Protein AF-A0A6C0CNP3-F1 (afdb_monomer_lite)

Sequence (136 aa):
MISENDLYKVIGLAVVVLFVVSIGVKMFRFQTKIVEGMTNGANSTDIDKRAAAIDSKTDANDTTLALHKNRSAYEDMIVALEKNCSEYILLSISDNAEAIANNPTSDENQKIITSLNNLVQFRSTLNTAMTILDKK

Structure (mmCIF, N/CA/C/O backbone):
data_AF-A0A6C0CNP3-F1
#
_entry.id   AF-A0A6C0CNP3-F1
#
loop_
_atom_site.group_PDB
_atom_site.id
_atom_site.type_symbol
_atom_site.label_atom_id
_atom_site.label_alt_id
_atom_site.label_comp_id
_atom_site.label_asym_id
_atom_site.label_entity_id
_atom_site.label_seq_id
_atom_site.pdbx_PDB_ins_code
_atom_site.Cartn_x
_atom_site.Cartn_y
_atom_site.Cartn_z
_atom_site.occupancy
_atom_site.B_iso_or_equiv
_atom_site.auth_seq_id
_atom_site.auth_comp_id
_atom_site.auth_asym_id
_atom_site.auth_atom_id
_atom_site.pdbx_PDB_model_num
ATOM 1 N N . MET A 1 1 ? 3.852 -0.791 -98.827 1.00 50.69 1 MET A N 1
ATOM 2 C CA . MET A 1 1 ? 4.792 0.187 -98.245 1.00 50.69 1 MET A CA 1
ATOM 3 C C . MET A 1 1 ? 4.027 0.927 -97.168 1.00 50.69 1 MET A C 1
ATOM 5 O O . MET A 1 1 ? 3.051 1.581 -97.500 1.00 50.69 1 MET A O 1
ATOM 9 N N . ILE A 1 2 ? 4.365 0.716 -95.896 1.00 62.62 2 ILE A N 1
ATOM 10 C CA . ILE A 1 2 ? 3.808 1.523 -94.804 1.00 62.62 2 ILE A CA 1
ATOM 11 C C . ILE A 1 2 ? 4.435 2.907 -94.945 1.00 62.62 2 ILE A C 1
ATOM 13 O O . ILE A 1 2 ? 5.658 3.012 -95.034 1.00 62.62 2 ILE A O 1
ATOM 17 N N . SER A 1 3 ? 3.605 3.941 -95.052 1.00 70.00 3 SER A N 1
ATOM 18 C CA . SER A 1 3 ? 4.067 5.326 -95.117 1.00 70.00 3 SER A CA 1
ATOM 19 C C . SER A 1 3 ? 4.898 5.620 -93.865 1.00 70.00 3 SER A C 1
ATOM 21 O O . SER A 1 3 ? 4.501 5.212 -92.775 1.00 70.00 3 SER A O 1
ATOM 23 N N . GLU A 1 4 ? 6.022 6.336 -93.977 1.00 69.75 4 GLU A N 1
ATOM 24 C CA . GLU A 1 4 ? 6.878 6.699 -92.824 1.00 69.75 4 GLU A CA 1
ATOM 25 C C . GLU A 1 4 ? 6.063 7.255 -91.646 1.00 69.75 4 GLU A C 1
ATOM 27 O O . GLU A 1 4 ? 6.303 6.931 -90.485 1.00 69.75 4 GLU A O 1
ATOM 32 N N . ASN A 1 5 ? 5.018 8.019 -91.958 1.00 74.06 5 ASN A N 1
ATOM 33 C CA . ASN A 1 5 ? 4.129 8.626 -90.977 1.00 74.06 5 ASN A CA 1
ATOM 34 C C . ASN A 1 5 ? 3.277 7.606 -90.188 1.00 74.06 5 ASN A C 1
ATOM 36 O O . ASN A 1 5 ? 2.964 7.825 -89.018 1.00 74.06 5 ASN A O 1
ATOM 40 N N . ASP A 1 6 ? 2.923 6.476 -90.801 1.00 78.94 6 ASP A N 1
ATOM 41 C CA . ASP A 1 6 ? 2.189 5.392 -90.140 1.00 78.94 6 ASP A CA 1
ATOM 42 C C . ASP A 1 6 ? 3.125 4.552 -89.261 1.00 78.94 6 ASP A C 1
ATOM 44 O O . ASP A 1 6 ? 2.730 4.109 -88.182 1.00 78.94 6 ASP A O 1
ATOM 48 N N . LEU A 1 7 ? 4.396 4.414 -89.657 1.00 78.38 7 LEU A N 1
ATOM 49 C CA . LEU A 1 7 ? 5.418 3.739 -88.857 1.00 78.38 7 LEU A CA 1
ATOM 50 C C . LEU A 1 7 ? 5.678 4.482 -87.535 1.00 78.38 7 LEU A C 1
ATOM 52 O O . LEU A 1 7 ? 5.674 3.861 -86.470 1.00 78.38 7 LEU A O 1
ATOM 56 N N . TYR A 1 8 ? 5.822 5.813 -87.575 1.00 82.38 8 TYR A N 1
ATOM 57 C CA . TYR A 1 8 ? 6.002 6.623 -86.363 1.00 82.38 8 TYR A CA 1
ATOM 58 C C . TYR A 1 8 ? 4.785 6.585 -85.433 1.00 82.38 8 TYR A C 1
ATOM 60 O O . TYR A 1 8 ? 4.953 6.537 -84.213 1.00 82.38 8 TYR A O 1
ATOM 68 N N . LYS A 1 9 ? 3.562 6.542 -85.976 1.00 80.44 9 LYS A N 1
ATOM 69 C CA . LYS A 1 9 ? 2.341 6.401 -85.165 1.00 80.44 9 LYS A CA 1
ATOM 70 C C . LYS A 1 9 ? 2.258 5.044 -84.471 1.00 80.44 9 LYS A C 1
ATOM 72 O O . LYS A 1 9 ? 1.905 4.995 -83.296 1.00 80.44 9 LYS A O 1
ATOM 77 N N . VAL A 1 10 ? 2.614 3.957 -85.158 1.00 84.06 10 VAL A N 1
ATOM 78 C CA . VAL A 1 10 ? 2.604 2.603 -84.577 1.00 84.06 10 VAL A CA 1
ATOM 79 C C . VAL A 1 10 ? 3.675 2.456 -83.493 1.00 84.06 10 VAL A C 1
ATOM 81 O O . VAL A 1 10 ? 3.388 1.931 -82.418 1.00 84.06 10 VAL A O 1
ATOM 84 N N . ILE A 1 11 ? 4.883 2.977 -83.728 1.00 84.00 11 ILE A N 1
ATOM 85 C CA . ILE A 1 11 ? 5.966 2.966 -82.732 1.00 84.00 11 ILE A CA 1
ATOM 86 C C . ILE A 1 11 ? 5.598 3.840 -81.526 1.00 84.00 11 ILE A C 1
ATOM 88 O O . ILE A 1 11 ? 5.758 3.411 -80.385 1.00 84.00 11 ILE A O 1
ATOM 92 N N . GLY A 1 12 ? 5.043 5.034 -81.758 1.00 81.62 12 GLY A N 1
ATOM 93 C CA . GLY A 1 12 ? 4.574 5.918 -80.690 1.00 81.62 12 GLY A CA 1
ATOM 94 C C . GLY A 1 12 ? 3.475 5.279 -79.837 1.00 81.62 12 GLY A C 1
ATOM 95 O O . GLY A 1 12 ? 3.550 5.317 -78.609 1.00 81.62 12 GLY A O 1
ATOM 96 N N . LEU A 1 13 ? 2.500 4.616 -80.468 1.00 80.69 13 LEU A N 1
ATOM 97 C CA . LEU A 1 13 ? 1.444 3.878 -79.770 1.00 80.69 13 LEU A CA 1
ATOM 98 C C . LEU A 1 13 ? 2.024 2.741 -78.914 1.00 80.69 13 LEU A C 1
ATOM 100 O O . LEU A 1 13 ? 1.631 2.584 -77.759 1.00 80.69 13 LEU A O 1
ATOM 104 N N . ALA A 1 14 ? 2.990 1.984 -79.443 1.00 81.69 14 ALA A N 1
ATOM 105 C CA . ALA A 1 14 ? 3.640 0.900 -78.708 1.00 81.69 14 ALA A CA 1
ATOM 106 C C . ALA A 1 14 ? 4.364 1.406 -77.446 1.00 81.69 14 ALA A C 1
ATOM 108 O O . ALA A 1 14 ? 4.253 0.793 -76.383 1.00 81.69 14 ALA A O 1
ATOM 109 N N . VAL A 1 15 ? 5.044 2.554 -77.529 1.00 83.44 15 VAL A N 1
ATOM 110 C CA . VAL A 1 15 ? 5.720 3.175 -76.377 1.00 83.44 15 VAL A CA 1
ATOM 111 C C . VAL A 1 15 ? 4.714 3.626 -75.315 1.00 83.44 15 VAL A C 1
ATOM 113 O O . VAL A 1 15 ? 4.928 3.377 -74.128 1.00 83.44 15 VAL A O 1
ATOM 116 N N . VAL A 1 16 ? 3.593 4.230 -75.719 1.00 84.56 16 VAL A N 1
ATOM 117 C CA . VAL A 1 16 ? 2.538 4.664 -74.786 1.00 84.56 16 VAL A CA 1
ATOM 118 C C . VAL A 1 16 ? 1.910 3.467 -74.066 1.00 84.56 16 VAL A C 1
ATOM 120 O O . VAL A 1 16 ? 1.740 3.502 -72.847 1.00 84.56 16 VAL A O 1
ATOM 123 N N . VAL A 1 17 ? 1.628 2.378 -74.784 1.00 85.12 17 VAL A N 1
ATOM 124 C CA . VAL A 1 17 ? 1.074 1.152 -74.188 1.00 85.12 17 VAL A CA 1
ATOM 125 C C . VAL A 1 17 ? 2.057 0.530 -73.189 1.00 85.12 17 VAL A C 1
ATOM 127 O O . VAL A 1 17 ? 1.661 0.193 -72.071 1.00 85.12 17 VAL A O 1
ATOM 130 N N . LEU A 1 18 ? 3.347 0.444 -73.531 1.00 81.19 18 LEU A N 1
ATOM 131 C CA . LEU A 1 18 ? 4.378 -0.061 -72.614 1.00 81.19 18 LEU A CA 1
ATOM 132 C C . LEU A 1 18 ? 4.521 0.809 -71.360 1.00 81.19 18 LEU A C 1
ATOM 134 O O . LEU A 1 18 ? 4.698 0.285 -70.256 1.00 81.19 18 LEU A O 1
ATOM 138 N N . PHE A 1 19 ? 4.400 2.129 -71.505 1.00 82.50 19 PHE A N 1
ATOM 139 C CA . PHE A 1 19 ? 4.465 3.058 -70.383 1.00 82.50 19 PHE A CA 1
ATOM 140 C C . PHE A 1 19 ? 3.322 2.826 -69.382 1.00 82.50 19 PHE A C 1
ATOM 142 O O . PHE A 1 19 ? 3.581 2.689 -68.183 1.00 82.50 19 PHE A O 1
ATOM 149 N N . VAL A 1 20 ? 2.082 2.681 -69.867 1.00 81.88 20 VAL A N 1
ATOM 150 C CA . VAL A 1 20 ? 0.895 2.419 -69.030 1.00 81.88 20 VAL A CA 1
ATOM 151 C C . VAL A 1 20 ? 1.000 1.070 -68.309 1.00 81.88 20 VAL A C 1
ATOM 153 O O . VAL A 1 20 ? 0.751 0.994 -67.103 1.00 81.88 20 VAL A O 1
ATOM 156 N N . VAL A 1 21 ? 1.448 0.017 -69.002 1.00 83.25 21 VAL A N 1
ATOM 157 C CA . VAL A 1 21 ? 1.669 -1.306 -68.387 1.00 83.25 21 VAL A CA 1
ATOM 158 C C . VAL A 1 21 ? 2.729 -1.232 -67.281 1.00 83.25 21 VAL A C 1
ATOM 160 O O . VAL A 1 21 ? 2.548 -1.822 -66.213 1.00 83.25 21 VAL A O 1
ATOM 163 N N . SER A 1 22 ? 3.806 -0.461 -67.478 1.00 74.94 22 SER A N 1
ATOM 164 C CA . SER A 1 22 ? 4.867 -0.311 -66.470 1.00 74.94 22 SER A CA 1
ATOM 165 C C . SER A 1 22 ? 4.366 0.318 -65.162 1.00 74.94 22 SER A C 1
ATOM 167 O O . SER A 1 22 ? 4.789 -0.090 -64.076 1.00 74.94 22 SER A O 1
ATOM 169 N N . ILE A 1 23 ? 3.439 1.278 -65.256 1.00 75.06 23 ILE A N 1
ATOM 170 C CA . ILE A 1 23 ? 2.834 1.942 -64.098 1.00 75.06 23 ILE A CA 1
ATOM 171 C C . ILE A 1 23 ? 1.927 0.960 -63.356 1.00 75.06 23 ILE A C 1
ATOM 173 O O . ILE A 1 23 ? 2.047 0.837 -62.137 1.00 75.06 23 ILE A O 1
ATOM 177 N N . GLY A 1 24 ? 1.099 0.199 -64.080 1.00 76.12 24 GLY A N 1
ATOM 178 C CA . GLY A 1 24 ? 0.238 -0.829 -63.492 1.00 76.12 24 GLY A CA 1
ATOM 179 C C . GLY A 1 24 ? 1.029 -1.871 -62.696 1.00 76.12 24 GLY A C 1
ATOM 180 O O . GLY A 1 24 ? 0.734 -2.112 -61.527 1.00 76.12 24 GLY A O 1
ATOM 181 N N . VAL A 1 25 ? 2.103 -2.425 -63.273 1.00 75.12 25 VAL A N 1
ATOM 182 C CA . VAL A 1 25 ? 2.953 -3.425 -62.593 1.00 75.12 25 VAL A CA 1
ATOM 183 C C . VAL A 1 25 ? 3.614 -2.854 -61.333 1.00 75.12 25 VAL A C 1
ATOM 185 O O . VAL A 1 25 ? 3.685 -3.539 -60.309 1.00 75.12 25 VAL A O 1
ATOM 188 N N . LYS A 1 26 ? 4.074 -1.595 -61.367 1.00 69.12 26 LYS A N 1
ATOM 189 C CA . LYS A 1 26 ? 4.626 -0.921 -60.178 1.00 69.12 26 LYS A CA 1
ATOM 190 C C . LYS A 1 26 ? 3.566 -0.727 -59.089 1.00 69.12 26 LYS A C 1
ATOM 192 O O . LYS A 1 26 ? 3.878 -0.916 -57.915 1.00 69.12 26 LYS A O 1
ATOM 197 N N . MET A 1 27 ? 2.327 -0.414 -59.468 1.00 64.62 27 MET A N 1
ATOM 198 C CA . MET A 1 27 ? 1.213 -0.220 -58.536 1.00 64.62 27 MET A CA 1
ATOM 199 C C . MET A 1 27 ? 0.797 -1.534 -57.853 1.00 64.62 27 MET A C 1
ATOM 201 O O . MET A 1 27 ? 0.623 -1.558 -56.636 1.00 64.62 27 MET A O 1
ATOM 205 N N . PHE A 1 28 ? 0.738 -2.644 -58.599 1.00 66.00 28 PHE A N 1
ATOM 206 C CA . PHE A 1 28 ? 0.451 -3.971 -58.037 1.00 66.00 28 PHE A CA 1
ATOM 207 C C . PHE A 1 28 ? 1.542 -4.451 -57.067 1.00 66.00 28 PHE A C 1
ATOM 209 O O . PHE A 1 28 ? 1.220 -4.940 -55.987 1.00 66.00 28 PHE A O 1
ATOM 216 N N . ARG A 1 29 ? 2.831 -4.241 -57.384 1.00 61.78 29 ARG A N 1
ATOM 217 C CA . ARG A 1 29 ? 3.945 -4.585 -56.473 1.00 61.78 29 ARG A CA 1
ATOM 218 C C . ARG A 1 29 ? 3.965 -3.749 -55.188 1.00 61.78 29 ARG A C 1
ATOM 220 O O . ARG A 1 29 ? 4.468 -4.205 -54.164 1.00 61.78 29 ARG A O 1
ATOM 227 N N . PHE A 1 30 ? 3.452 -2.521 -55.229 1.00 58.94 30 PHE A N 1
ATOM 228 C CA . PHE A 1 30 ? 3.356 -1.667 -54.045 1.00 58.94 30 PHE A CA 1
ATOM 229 C C . PHE A 1 30 ? 2.247 -2.143 -53.098 1.00 58.94 30 PHE A C 1
ATOM 231 O O . PHE A 1 30 ? 2.458 -2.197 -51.889 1.00 58.94 30 PHE A O 1
ATOM 238 N N . GLN A 1 31 ? 1.106 -2.576 -53.648 1.00 51.78 31 GLN A N 1
ATOM 239 C CA . GLN A 1 31 ? 0.017 -3.158 -52.860 1.00 51.78 31 GLN A CA 1
ATOM 240 C C . GLN A 1 31 ? 0.434 -4.472 -52.191 1.00 51.78 31 GLN A C 1
ATOM 242 O O . GLN A 1 31 ? 0.186 -4.633 -51.001 1.00 51.78 31 GLN A O 1
ATOM 247 N N . THR A 1 32 ? 1.142 -5.371 -52.887 1.00 59.12 32 THR A N 1
ATOM 248 C CA . THR A 1 32 ? 1.633 -6.617 -52.267 1.00 59.12 32 THR A CA 1
ATOM 249 C C . THR A 1 32 ? 2.624 -6.350 -51.136 1.00 59.12 32 THR A C 1
ATOM 251 O O . THR A 1 32 ? 2.529 -6.987 -50.097 1.00 59.12 32 THR A O 1
ATOM 254 N N . LYS A 1 33 ? 3.509 -5.351 -51.268 1.00 54.47 33 LYS A N 1
ATOM 255 C CA . LYS A 1 33 ? 4.473 -4.986 -50.213 1.00 54.47 33 LYS A CA 1
ATOM 256 C C . LYS A 1 33 ? 3.804 -4.384 -48.967 1.00 54.47 33 LYS A C 1
ATOM 258 O O . LYS A 1 33 ? 4.292 -4.568 -47.856 1.00 54.47 33 LYS A O 1
ATOM 263 N N . ILE A 1 34 ? 2.684 -3.678 -49.140 1.00 57.09 34 ILE A N 1
ATOM 264 C CA . ILE A 1 34 ? 1.872 -3.150 -48.030 1.00 57.09 34 ILE A CA 1
ATOM 265 C C . ILE A 1 34 ? 1.029 -4.261 -47.388 1.00 57.09 34 ILE A C 1
ATOM 267 O O . ILE A 1 34 ? 0.940 -4.323 -46.166 1.00 57.09 34 ILE A O 1
ATOM 271 N N . VAL A 1 35 ? 0.461 -5.169 -48.187 1.00 55.62 35 VAL A N 1
ATOM 272 C CA . VAL A 1 35 ? -0.305 -6.329 -47.699 1.00 55.62 35 VAL A CA 1
ATOM 273 C C . VAL A 1 35 ? 0.594 -7.311 -46.942 1.00 55.62 35 VAL A C 1
ATOM 275 O O . VAL A 1 35 ? 0.204 -7.779 -45.877 1.00 55.62 35 VAL A O 1
ATOM 278 N N . GLU A 1 36 ? 1.825 -7.546 -47.405 1.00 53.66 36 GLU A N 1
ATOM 279 C CA . GLU A 1 36 ? 2.850 -8.303 -46.669 1.00 53.66 36 GLU A CA 1
ATOM 280 C C . GLU A 1 36 ? 3.274 -7.593 -45.368 1.00 53.66 36 GLU A C 1
ATOM 282 O O . GLU A 1 36 ? 3.516 -8.237 -44.349 1.00 53.66 36 GLU A O 1
ATOM 287 N N . GLY A 1 37 ? 3.281 -6.255 -45.355 1.00 54.88 37 GLY A N 1
ATOM 288 C CA . GLY A 1 37 ? 3.487 -5.463 -44.139 1.00 54.88 37 GLY A CA 1
ATOM 289 C C . GLY A 1 37 ? 2.329 -5.545 -43.133 1.00 54.88 37 GLY A C 1
ATOM 290 O O . GLY A 1 37 ? 2.560 -5.455 -41.930 1.00 54.88 37 GLY A O 1
ATOM 291 N N . MET A 1 38 ? 1.094 -5.755 -43.603 1.00 51.91 38 MET A N 1
ATOM 292 C CA . MET A 1 38 ? -0.114 -5.880 -42.772 1.00 51.91 38 MET A CA 1
ATOM 293 C C . MET A 1 38 ? -0.390 -7.316 -42.302 1.00 51.91 38 MET A C 1
ATOM 295 O O . MET A 1 38 ? -0.912 -7.512 -41.206 1.00 51.91 38 MET A O 1
ATOM 299 N N . THR A 1 39 ? -0.023 -8.333 -43.085 1.00 51.84 39 THR A N 1
ATOM 300 C CA . THR A 1 39 ? -0.246 -9.750 -42.737 1.00 51.84 39 THR A CA 1
ATOM 301 C C . THR A 1 39 ? 0.717 -10.285 -41.669 1.00 51.84 39 THR A C 1
ATOM 303 O O . THR A 1 39 ? 0.453 -11.346 -41.113 1.00 51.84 39 THR A O 1
ATOM 306 N N . ASN A 1 40 ? 1.775 -9.546 -41.313 1.00 48.38 40 ASN A N 1
ATOM 307 C CA . ASN A 1 40 ? 2.597 -9.835 -40.127 1.00 48.38 40 ASN A CA 1
ATOM 308 C C . ASN A 1 40 ? 1.928 -9.411 -38.801 1.00 48.38 40 ASN A C 1
ATOM 310 O O . ASN A 1 40 ? 2.477 -9.662 -37.730 1.00 48.38 40 ASN A O 1
ATOM 314 N N . GLY A 1 41 ? 0.767 -8.748 -38.856 1.00 49.66 41 GLY A N 1
ATOM 315 C CA . GLY A 1 41 ? 0.063 -8.221 -37.683 1.00 49.66 41 GLY A CA 1
ATOM 316 C C . GLY A 1 41 ? -1.120 -9.057 -37.193 1.00 49.66 41 GLY A C 1
ATOM 317 O O . GLY A 1 41 ? -1.746 -8.679 -36.205 1.00 49.66 41 GLY A O 1
ATOM 318 N N . ALA A 1 42 ? -1.452 -10.167 -37.853 1.00 52.28 42 ALA A N 1
ATOM 319 C CA . ALA A 1 42 ? -2.611 -10.979 -37.500 1.00 52.28 42 ALA A CA 1
ATOM 320 C C . ALA A 1 42 ? -2.173 -12.390 -37.084 1.00 52.28 42 ALA A C 1
ATOM 322 O O . ALA A 1 42 ? -1.916 -13.238 -37.932 1.00 52.28 42 ALA A O 1
ATOM 323 N N . ASN A 1 43 ? -2.167 -12.622 -35.763 1.00 53.00 43 ASN A N 1
ATOM 324 C CA . ASN A 1 43 ? -2.243 -13.930 -35.085 1.00 53.00 43 ASN A CA 1
ATOM 325 C C . ASN A 1 43 ? -0.972 -14.521 -34.436 1.00 53.00 43 ASN A C 1
ATOM 327 O O . ASN A 1 43 ? -0.760 -15.728 -34.492 1.00 53.00 43 ASN A O 1
ATOM 331 N N . SER A 1 44 ? -0.228 -13.723 -33.663 1.00 48.94 44 SER A N 1
ATOM 332 C CA . SER A 1 44 ? 0.368 -14.232 -32.414 1.00 48.94 44 SER A CA 1
ATOM 333 C C . SER A 1 44 ? 0.441 -13.135 -31.345 1.00 48.94 44 SER A C 1
ATOM 335 O O . SER A 1 44 ? 1.307 -12.262 -31.332 1.00 4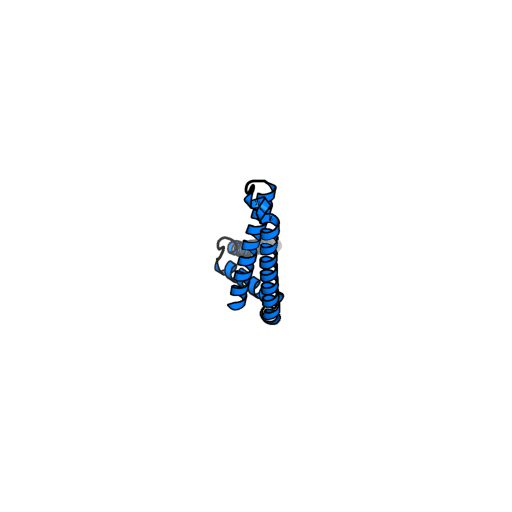8.94 44 SER A O 1
ATOM 337 N N . THR A 1 45 ? -0.470 -13.184 -30.378 1.00 57.94 45 THR A N 1
ATOM 338 C CA . THR A 1 45 ? -0.229 -12.648 -29.033 1.00 57.94 45 THR A CA 1
ATOM 339 C C . THR A 1 45 ? 0.801 -13.555 -28.348 1.00 57.94 45 THR A C 1
ATOM 341 O O . THR A 1 45 ? 0.483 -14.282 -27.413 1.00 57.94 45 THR A O 1
ATOM 344 N N . ASP A 1 46 ? 2.036 -13.542 -28.868 1.00 61.97 46 ASP A N 1
ATOM 345 C CA . ASP A 1 46 ? 3.189 -14.283 -28.352 1.00 61.97 46 ASP A CA 1
ATOM 346 C C . ASP A 1 46 ? 3.367 -13.954 -26.874 1.00 61.97 46 ASP A C 1
ATOM 348 O O . ASP A 1 46 ? 3.695 -12.819 -26.507 1.00 61.97 46 ASP A O 1
ATOM 352 N N . ILE A 1 47 ? 3.150 -14.953 -26.023 1.00 68.56 47 ILE A N 1
ATOM 353 C CA . ILE A 1 47 ? 3.426 -14.879 -24.587 1.00 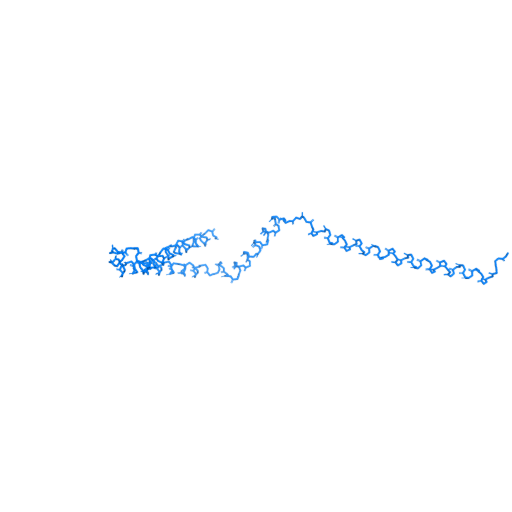68.56 47 ILE A CA 1
ATOM 354 C C . ILE A 1 47 ? 4.853 -14.359 -24.359 1.00 68.56 47 ILE A C 1
ATOM 356 O O . ILE A 1 47 ? 5.052 -13.524 -23.482 1.00 68.56 47 ILE A O 1
ATOM 360 N N . ASP A 1 48 ? 5.793 -14.720 -25.233 1.00 71.88 48 ASP A N 1
ATOM 361 C CA . ASP A 1 48 ? 7.194 -14.297 -25.184 1.00 71.88 48 ASP A CA 1
ATOM 362 C C . ASP A 1 48 ? 7.384 -12.786 -25.385 1.00 71.88 48 ASP A C 1
ATOM 364 O O . ASP A 1 48 ? 8.168 -12.154 -24.679 1.00 71.88 48 ASP A O 1
ATOM 368 N N . LYS A 1 49 ? 6.619 -12.154 -26.286 1.00 72.75 49 LYS A N 1
ATOM 369 C CA . LYS A 1 49 ? 6.675 -10.690 -26.479 1.00 72.75 49 LYS A CA 1
ATOM 370 C C . LYS A 1 49 ? 6.064 -9.947 -25.294 1.00 72.75 49 LYS A C 1
ATOM 372 O O . LYS A 1 49 ? 6.510 -8.854 -24.952 1.00 72.75 49 LYS A O 1
ATOM 377 N N . ARG A 1 50 ? 5.043 -10.534 -24.660 1.00 65.81 50 ARG A N 1
ATOM 378 C CA . ARG A 1 50 ? 4.429 -9.983 -23.444 1.00 65.81 50 ARG A CA 1
ATOM 379 C C . ARG A 1 50 ? 5.360 -10.135 -22.242 1.00 65.81 50 ARG A C 1
ATOM 381 O O . ARG A 1 50 ? 5.487 -9.175 -21.494 1.00 65.81 50 ARG A O 1
ATOM 388 N N . ALA A 1 51 ? 6.025 -11.280 -22.096 1.00 73.00 51 ALA A N 1
ATOM 389 C CA . ALA A 1 51 ? 7.027 -11.526 -21.062 1.00 73.00 51 ALA A CA 1
ATOM 390 C C . ALA A 1 51 ? 8.209 -10.555 -21.200 1.00 73.00 51 ALA A C 1
ATOM 392 O O . ALA A 1 51 ? 8.478 -9.803 -20.272 1.00 73.00 51 ALA A O 1
ATOM 393 N N . ALA A 1 52 ? 8.792 -10.430 -22.396 1.00 77.44 52 ALA A N 1
ATOM 394 C CA . ALA A 1 52 ? 9.875 -9.478 -22.648 1.00 77.44 52 ALA A CA 1
ATOM 395 C C . ALA A 1 52 ? 9.471 -8.015 -22.371 1.00 77.44 52 ALA A C 1
ATOM 397 O O . ALA A 1 52 ? 10.263 -7.227 -21.855 1.00 77.44 52 ALA A O 1
ATOM 398 N N . ALA A 1 53 ? 8.225 -7.633 -22.681 1.00 72.19 53 ALA A N 1
ATOM 399 C CA . ALA A 1 53 ? 7.704 -6.304 -22.360 1.00 72.19 53 ALA A CA 1
ATOM 400 C C . ALA A 1 53 ? 7.475 -6.089 -20.851 1.00 72.19 53 ALA A C 1
ATOM 402 O O . ALA A 1 53 ? 7.561 -4.954 -20.380 1.00 72.19 53 ALA A O 1
ATOM 403 N N . ILE A 1 54 ? 7.161 -7.148 -20.098 1.00 71.62 54 ILE A N 1
ATOM 404 C CA . ILE A 1 54 ? 7.040 -7.117 -18.634 1.00 71.62 54 ILE A CA 1
ATOM 405 C C . ILE A 1 54 ? 8.429 -6.995 -17.999 1.00 71.62 54 ILE A C 1
ATOM 407 O O . ILE A 1 54 ? 8.620 -6.130 -17.144 1.00 71.62 54 ILE A O 1
ATOM 411 N N . ASP A 1 55 ? 9.400 -7.780 -18.459 1.00 80.00 55 ASP A N 1
ATOM 412 C CA . ASP A 1 55 ? 10.777 -7.754 -17.957 1.00 80.00 55 ASP A CA 1
ATOM 413 C C . ASP A 1 55 ? 11.425 -6.388 -18.205 1.00 80.00 55 ASP A C 1
ATOM 415 O O . ASP A 1 55 ? 11.884 -5.737 -17.272 1.00 80.00 55 ASP A O 1
ATOM 419 N N . SER A 1 56 ? 11.319 -5.858 -19.428 1.00 75.31 56 SER A N 1
ATOM 420 C CA . SER A 1 56 ? 11.862 -4.535 -19.766 1.00 75.31 56 SER A CA 1
ATOM 421 C C . SER A 1 56 ? 11.269 -3.401 -18.916 1.00 75.31 56 SER A C 1
ATOM 423 O O . SER A 1 56 ? 11.980 -2.468 -18.539 1.00 75.31 56 SER A O 1
ATOM 425 N N . LYS A 1 57 ? 9.972 -3.465 -18.585 1.00 72.69 57 LYS A N 1
ATOM 426 C CA . LYS A 1 57 ? 9.341 -2.490 -17.678 1.00 72.69 57 LYS A CA 1
ATOM 427 C C . LYS A 1 57 ? 9.783 -2.676 -16.230 1.00 72.69 57 LYS A C 1
ATOM 429 O O . LYS A 1 57 ? 9.874 -1.691 -15.502 1.00 72.69 57 LYS A O 1
ATOM 434 N N . THR A 1 58 ? 10.045 -3.912 -15.820 1.00 75.50 58 THR A N 1
ATOM 435 C CA . THR A 1 58 ? 10.555 -4.233 -14.485 1.00 75.50 58 THR A CA 1
ATOM 436 C C . THR A 1 58 ? 11.964 -3.668 -14.313 1.00 75.50 58 THR A C 1
ATOM 438 O O . THR A 1 58 ? 12.198 -2.941 -13.353 1.00 75.50 58 THR A O 1
ATOM 441 N N . ASP A 1 59 ? 12.845 -3.858 -15.296 1.00 76.56 59 ASP A N 1
ATOM 442 C CA . ASP A 1 59 ? 14.204 -3.295 -15.305 1.00 76.56 59 ASP A CA 1
ATOM 443 C C . ASP A 1 59 ? 14.202 -1.757 -15.322 1.00 76.56 59 ASP A C 1
ATOM 445 O O . ASP A 1 59 ? 14.997 -1.099 -14.640 1.00 76.56 59 ASP A O 1
ATOM 449 N N . ALA A 1 60 ? 13.281 -1.153 -16.082 1.00 74.69 60 ALA A N 1
ATOM 450 C CA . ALA A 1 60 ? 13.102 0.297 -16.098 1.00 74.69 60 ALA A CA 1
ATOM 451 C C . ALA A 1 60 ? 12.639 0.829 -14.730 1.00 74.69 60 ALA A C 1
ATOM 453 O O . ALA A 1 60 ? 13.135 1.861 -14.266 1.00 74.69 60 ALA A O 1
ATOM 454 N N . ASN A 1 61 ? 11.728 0.120 -14.060 1.00 72.81 61 ASN A N 1
ATOM 455 C CA . ASN A 1 61 ? 11.277 0.464 -12.713 1.00 72.81 61 ASN A CA 1
ATOM 456 C C . ASN A 1 61 ? 12.390 0.282 -11.677 1.00 72.81 61 ASN A C 1
ATOM 458 O O . ASN A 1 61 ? 12.580 1.174 -10.856 1.00 72.81 61 ASN A O 1
ATOM 462 N N . ASP A 1 62 ? 13.162 -0.803 -11.744 1.00 69.12 62 ASP A N 1
ATOM 463 C CA . ASP A 1 62 ? 14.321 -1.035 -10.875 1.00 69.12 62 ASP A CA 1
ATOM 464 C C . ASP A 1 62 ? 15.371 0.077 -11.027 1.00 69.12 62 ASP A C 1
ATOM 466 O O . ASP A 1 62 ? 15.929 0.554 -10.036 1.00 69.12 62 ASP A O 1
ATOM 470 N N . THR A 1 63 ? 15.596 0.541 -12.261 1.00 71.44 63 THR A N 1
ATOM 471 C CA . THR A 1 63 ? 16.488 1.669 -12.568 1.00 71.44 63 THR A CA 1
ATOM 472 C C . THR A 1 63 ? 15.932 2.993 -12.039 1.00 71.44 63 THR A C 1
ATOM 474 O O . THR A 1 63 ? 16.673 3.773 -11.443 1.00 71.44 63 THR A O 1
ATOM 477 N N . THR A 1 64 ? 14.630 3.241 -12.217 1.00 68.44 64 THR A N 1
ATOM 478 C CA . THR A 1 64 ? 13.945 4.472 -11.776 1.00 68.44 64 THR A CA 1
ATOM 479 C C . THR A 1 64 ? 13.888 4.580 -10.255 1.00 68.44 64 THR A C 1
ATOM 481 O O . THR A 1 64 ? 14.180 5.633 -9.696 1.00 68.44 64 THR A O 1
ATOM 484 N N . LEU A 1 65 ? 13.549 3.482 -9.578 1.00 67.31 65 LEU A N 1
ATOM 485 C CA . LEU A 1 65 ? 13.590 3.372 -8.120 1.00 67.31 65 LEU A CA 1
ATOM 486 C C . LEU A 1 65 ? 15.036 3.309 -7.604 1.00 67.31 65 LEU A C 1
ATOM 488 O O . LEU A 1 65 ? 15.283 3.509 -6.418 1.00 67.31 65 LEU A O 1
ATOM 492 N N . ALA A 1 66 ? 16.001 3.039 -8.488 1.00 74.69 66 ALA A N 1
ATOM 493 C CA . ALA A 1 66 ? 17.393 2.784 -8.149 1.00 74.69 66 ALA A CA 1
ATOM 494 C C . ALA A 1 66 ? 17.500 1.785 -6.985 1.00 74.69 66 ALA A C 1
ATOM 496 O O . ALA A 1 66 ? 18.231 2.018 -6.018 1.00 74.69 66 ALA A O 1
ATOM 497 N N . LEU A 1 67 ? 16.742 0.684 -7.081 1.00 68.38 67 LEU A N 1
ATOM 498 C CA . LEU A 1 67 ? 16.491 -0.253 -5.982 1.00 68.38 67 LEU A CA 1
ATOM 499 C C . LEU A 1 67 ? 17.803 -0.722 -5.338 1.00 68.38 67 LEU A C 1
ATOM 501 O O . LEU A 1 67 ? 17.927 -0.725 -4.124 1.00 68.38 67 LEU A O 1
ATOM 505 N N . HIS A 1 68 ? 18.825 -1.006 -6.149 1.00 70.38 68 HIS A N 1
ATOM 506 C CA . HIS A 1 68 ? 20.147 -1.435 -5.681 1.00 70.38 68 HIS A CA 1
ATOM 507 C C . HIS A 1 68 ? 20.935 -0.361 -4.913 1.00 70.38 68 HIS A C 1
ATOM 509 O O . HIS A 1 68 ? 21.750 -0.700 -4.062 1.00 70.38 68 HIS A O 1
ATOM 515 N N . LYS A 1 69 ? 20.725 0.929 -5.205 1.00 70.56 69 LYS A N 1
ATOM 516 C CA . LYS A 1 69 ? 21.425 2.042 -4.535 1.00 70.56 69 LYS A CA 1
ATOM 517 C C . LYS A 1 69 ? 20.709 2.489 -3.265 1.00 70.56 69 LYS A C 1
ATOM 519 O O . LYS A 1 69 ? 21.363 2.864 -2.300 1.00 70.56 69 LYS A O 1
ATOM 524 N N . ASN A 1 70 ? 19.379 2.435 -3.278 1.00 73.56 70 ASN A N 1
ATOM 525 C CA . ASN A 1 70 ? 18.523 2.931 -2.202 1.00 73.56 70 ASN A CA 1
ATOM 526 C C . ASN A 1 70 ? 17.863 1.804 -1.396 1.00 73.56 70 ASN A C 1
ATOM 528 O O . ASN A 1 70 ? 16.943 2.069 -0.629 1.00 73.56 70 ASN A O 1
ATOM 532 N N . ARG A 1 71 ? 18.316 0.554 -1.556 1.00 78.06 71 ARG A N 1
ATOM 533 C CA . ARG A 1 71 ? 17.727 -0.629 -0.912 1.00 78.06 71 ARG A CA 1
ATOM 534 C C . ARG A 1 71 ? 17.537 -0.441 0.588 1.00 78.06 71 ARG A C 1
ATOM 536 O O . ARG A 1 71 ? 16.416 -0.558 1.059 1.00 78.06 71 ARG A O 1
ATOM 543 N N . SER A 1 72 ? 18.605 -0.064 1.292 1.00 79.88 72 SER A N 1
ATOM 544 C CA . SER A 1 72 ? 18.566 0.183 2.739 1.00 79.88 72 SER A CA 1
ATOM 545 C C . SER A 1 72 ? 17.523 1.241 3.107 1.00 79.88 72 SER A C 1
ATOM 547 O O . SER A 1 72 ? 16.786 1.057 4.062 1.00 79.88 72 SER A O 1
ATOM 549 N N . ALA A 1 73 ? 17.389 2.313 2.318 1.00 76.00 73 ALA A N 1
ATOM 550 C CA . ALA A 1 73 ? 16.387 3.347 2.577 1.00 76.00 73 ALA A CA 1
ATOM 551 C C . ALA A 1 73 ? 14.950 2.839 2.356 1.00 76.00 73 ALA A C 1
ATOM 553 O O . ALA A 1 73 ? 14.037 3.237 3.078 1.00 76.00 73 ALA A O 1
ATOM 554 N N . TYR A 1 74 ? 14.735 1.951 1.379 1.00 81.62 74 TYR A N 1
ATOM 555 C CA . TYR A 1 74 ? 13.442 1.293 1.185 1.00 81.62 74 TYR A CA 1
ATOM 556 C C . TYR A 1 74 ? 13.132 0.286 2.295 1.00 81.62 74 TYR A C 1
ATOM 558 O O . TYR A 1 74 ? 11.997 0.260 2.764 1.00 81.62 74 TYR A O 1
ATOM 566 N N . GLU A 1 75 ? 14.113 -0.502 2.738 1.00 83.19 75 GLU A N 1
ATOM 567 C CA . GLU A 1 75 ? 13.980 -1.411 3.885 1.00 83.19 75 GLU A CA 1
ATOM 568 C C . GLU A 1 75 ? 13.596 -0.628 5.142 1.00 83.19 75 GLU A C 1
ATOM 570 O O . GLU A 1 75 ? 12.556 -0.911 5.735 1.00 83.19 75 GLU A O 1
ATOM 575 N N . ASP A 1 76 ? 14.352 0.420 5.479 1.00 82.25 76 ASP A N 1
ATOM 576 C CA . ASP A 1 76 ? 14.087 1.283 6.634 1.00 82.25 76 ASP A CA 1
ATOM 577 C C . ASP A 1 76 ? 12.686 1.906 6.570 1.00 82.25 76 ASP A C 1
ATOM 579 O O . ASP A 1 76 ? 11.957 1.932 7.565 1.00 82.25 76 ASP A O 1
ATOM 583 N N . MET A 1 77 ? 12.269 2.373 5.388 1.00 83.38 77 MET A N 1
ATOM 584 C CA . MET A 1 77 ? 10.929 2.921 5.178 1.00 83.38 77 MET A CA 1
ATOM 585 C C . MET A 1 77 ? 9.842 1.860 5.387 1.00 83.38 77 MET A C 1
ATOM 587 O O . MET A 1 77 ? 8.835 2.140 6.040 1.00 83.38 77 MET A O 1
ATOM 591 N N . ILE A 1 78 ? 10.023 0.650 4.851 1.00 86.44 78 ILE A N 1
ATOM 592 C CA . ILE A 1 78 ? 9.063 -0.448 5.013 1.00 86.44 78 ILE A CA 1
ATOM 593 C C . ILE A 1 78 ? 8.976 -0.863 6.488 1.00 86.44 78 ILE A C 1
ATOM 595 O O . ILE A 1 78 ? 7.861 -1.000 6.992 1.00 86.44 78 ILE A O 1
ATOM 599 N N . VAL A 1 79 ? 10.106 -0.987 7.200 1.00 87.38 79 VAL A N 1
ATOM 600 C CA . VAL A 1 79 ? 10.134 -1.261 8.651 1.00 87.38 79 VAL A CA 1
ATOM 601 C C . VAL A 1 79 ? 9.394 -0.170 9.423 1.00 87.38 79 VAL A C 1
ATOM 603 O O . VAL A 1 79 ? 8.561 -0.471 10.277 1.00 87.38 79 VAL A O 1
ATOM 606 N N . ALA A 1 80 ? 9.659 1.104 9.125 1.00 81.88 80 ALA A N 1
ATOM 607 C CA . ALA A 1 80 ? 9.008 2.220 9.805 1.00 81.88 80 ALA A CA 1
ATOM 608 C C . ALA A 1 80 ? 7.487 2.225 9.576 1.00 81.88 80 ALA A C 1
ATOM 610 O O . ALA A 1 80 ? 6.718 2.451 10.511 1.00 81.88 80 ALA A O 1
ATOM 611 N N . LEU A 1 81 ? 7.039 1.939 8.350 1.00 85.94 81 LEU A N 1
ATOM 612 C CA . LEU A 1 81 ? 5.616 1.831 8.026 1.00 85.94 81 LEU A CA 1
ATOM 613 C C . LEU A 1 81 ? 4.956 0.625 8.706 1.00 85.94 81 LEU A C 1
ATOM 615 O O . LEU A 1 81 ? 3.847 0.763 9.219 1.00 85.94 81 LEU A O 1
ATOM 619 N N . GLU A 1 82 ? 5.624 -0.531 8.742 1.00 90.25 82 GLU A N 1
ATOM 620 C CA . GLU A 1 82 ? 5.147 -1.736 9.435 1.00 90.25 82 GLU A CA 1
ATOM 621 C C . GLU A 1 82 ? 4.955 -1.462 10.927 1.00 90.25 82 GLU A C 1
ATOM 623 O O . GLU A 1 82 ? 3.878 -1.734 11.471 1.00 90.25 82 GLU A O 1
ATOM 628 N N . LYS A 1 83 ? 5.952 -0.828 11.553 1.00 92.44 83 LYS A N 1
ATOM 629 C CA . LYS A 1 83 ? 5.914 -0.434 12.959 1.00 92.44 83 LYS A CA 1
ATOM 630 C C . LYS A 1 83 ? 4.762 0.528 13.237 1.00 92.44 83 LYS A C 1
ATOM 632 O O . LYS A 1 83 ? 3.964 0.267 14.133 1.00 92.44 83 LYS A O 1
ATOM 637 N N . ASN A 1 84 ? 4.624 1.587 12.440 1.00 87.44 84 ASN A N 1
ATOM 638 C CA . ASN A 1 84 ? 3.541 2.559 12.600 1.00 87.44 84 ASN A CA 1
ATOM 639 C C . ASN A 1 84 ? 2.157 1.913 12.437 1.00 87.44 84 ASN A C 1
ATOM 641 O O . ASN A 1 84 ? 1.240 2.223 13.195 1.00 87.44 84 ASN A O 1
ATOM 645 N N . CYS A 1 85 ? 1.993 0.993 11.478 1.00 91.25 85 CYS A N 1
ATOM 646 C CA . CYS A 1 85 ? 0.742 0.249 11.320 1.00 91.25 85 CYS A CA 1
ATOM 647 C C . CYS A 1 85 ? 0.449 -0.604 12.556 1.00 91.25 85 CYS A C 1
ATOM 649 O O . CYS A 1 85 ? -0.676 -0.597 13.049 1.00 91.25 85 CYS A O 1
ATOM 651 N N . SER A 1 86 ? 1.452 -1.318 13.071 1.00 93.31 86 SER A N 1
ATOM 652 C CA . SER A 1 86 ? 1.320 -2.143 14.274 1.00 93.31 86 SER A CA 1
ATOM 653 C C . SER A 1 86 ? 0.946 -1.312 15.504 1.00 93.31 86 SER A C 1
ATOM 655 O O . SER A 1 86 ? 0.022 -1.679 16.228 1.00 93.31 86 SER A O 1
ATOM 657 N N . GLU A 1 87 ? 1.606 -0.173 15.714 1.00 95.06 87 GLU A N 1
ATOM 658 C CA . GLU A 1 87 ? 1.299 0.753 16.810 1.00 95.06 87 GLU A CA 1
ATOM 659 C C . GLU A 1 87 ? -0.118 1.324 16.690 1.00 95.06 87 GLU A C 1
ATOM 661 O O . GLU A 1 87 ? -0.871 1.318 17.662 1.00 95.06 87 GLU A O 1
ATOM 666 N N . TYR A 1 88 ? -0.522 1.747 15.491 1.00 93.50 88 TYR A N 1
ATOM 667 C CA . TYR A 1 88 ? -1.858 2.296 15.269 1.00 93.50 88 TYR A CA 1
ATOM 668 C C . TYR A 1 88 ? -2.967 1.246 15.425 1.00 93.50 88 TYR A C 1
ATOM 670 O O . TYR A 1 88 ? -4.026 1.555 15.973 1.00 93.50 88 TYR A O 1
ATOM 678 N N . ILE A 1 89 ? -2.733 0.001 14.987 1.00 94.44 89 ILE A N 1
ATOM 679 C CA . ILE A 1 89 ? -3.649 -1.125 15.227 1.00 94.44 89 ILE A CA 1
ATOM 680 C C . ILE A 1 89 ? -3.829 -1.334 16.732 1.00 94.44 89 ILE A C 1
ATOM 682 O O . ILE A 1 89 ? -4.963 -1.428 17.197 1.00 94.44 89 ILE A O 1
ATOM 686 N N . LEU A 1 90 ? -2.732 -1.379 17.496 1.00 94.50 90 LEU A N 1
ATOM 687 C CA . LEU A 1 90 ? -2.784 -1.572 18.947 1.00 94.50 90 LEU A CA 1
ATOM 688 C C . LEU A 1 90 ? -3.536 -0.438 19.648 1.00 94.50 90 LEU A C 1
ATOM 690 O O . LEU A 1 90 ? -4.413 -0.713 20.466 1.00 94.50 90 LEU A O 1
ATOM 694 N N . LEU A 1 91 ? -3.237 0.814 19.292 1.00 95.00 91 LEU A N 1
ATOM 695 C CA . LEU A 1 91 ? -3.925 1.987 19.828 1.00 95.00 91 LEU A CA 1
ATOM 696 C C . LEU A 1 91 ? -5.425 1.938 19.515 1.00 95.00 91 LEU A C 1
ATOM 698 O O . LEU A 1 91 ? -6.251 2.027 20.414 1.00 95.00 91 LEU A O 1
ATOM 702 N N . SER A 1 92 ? -5.782 1.698 18.253 1.00 93.12 92 SER A N 1
ATOM 703 C CA . SER A 1 92 ? -7.179 1.650 17.813 1.00 93.12 92 SER A CA 1
ATOM 704 C C . SER A 1 92 ? -7.959 0.505 18.462 1.00 93.12 92 SER A C 1
ATOM 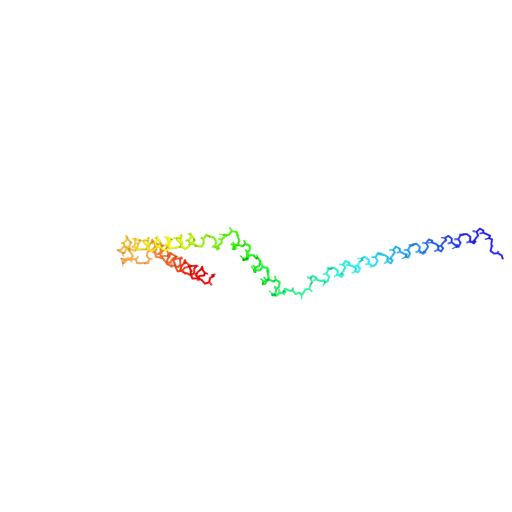706 O O . SER A 1 92 ? -9.132 0.676 18.785 1.00 93.12 92 SER A O 1
ATOM 708 N N . ILE A 1 93 ? -7.334 -0.657 18.678 1.00 94.56 93 ILE A N 1
ATOM 709 C CA . ILE A 1 93 ? -7.956 -1.752 19.433 1.00 94.56 93 ILE A CA 1
ATOM 710 C C . ILE A 1 93 ? -8.179 -1.322 20.881 1.00 94.56 93 ILE A C 1
ATOM 712 O O . ILE A 1 93 ? -9.278 -1.508 21.388 1.00 94.56 93 ILE A O 1
ATOM 716 N N . SER A 1 94 ? -7.170 -0.736 21.529 1.00 95.69 94 SER A N 1
ATOM 717 C CA . SER A 1 94 ? -7.265 -0.276 22.918 1.00 95.69 94 SER A CA 1
ATOM 718 C C . SER A 1 94 ? -8.385 0.751 23.103 1.00 95.69 94 SER A C 1
ATOM 720 O O . SER A 1 94 ? -9.211 0.598 23.999 1.00 95.69 94 SER A O 1
ATOM 722 N N . ASP A 1 95 ? -8.452 1.754 22.228 1.00 96.56 95 ASP A N 1
ATOM 723 C CA . ASP A 1 95 ? -9.403 2.865 22.336 1.00 96.56 95 ASP A CA 1
ATOM 724 C C . ASP A 1 95 ? -10.853 2.440 22.069 1.00 96.56 95 ASP A C 1
ATOM 726 O O . ASP A 1 95 ? -11.787 3.048 22.586 1.00 96.56 95 ASP A O 1
ATOM 730 N N . ASN A 1 96 ? -11.058 1.384 21.275 1.00 95.69 96 ASN A N 1
ATOM 731 C CA . ASN A 1 96 ? -12.390 0.957 20.837 1.00 95.69 96 ASN A CA 1
ATOM 732 C C . ASN A 1 96 ? -12.822 -0.401 21.414 1.00 95.69 96 ASN A C 1
ATOM 734 O O . ASN A 1 96 ? -13.921 -0.868 21.110 1.00 95.69 96 ASN A O 1
ATOM 738 N N . ALA A 1 97 ? -11.996 -1.042 22.249 1.00 94.62 97 ALA A N 1
ATOM 739 C CA . ALA A 1 97 ? -12.239 -2.391 22.763 1.00 94.62 97 AL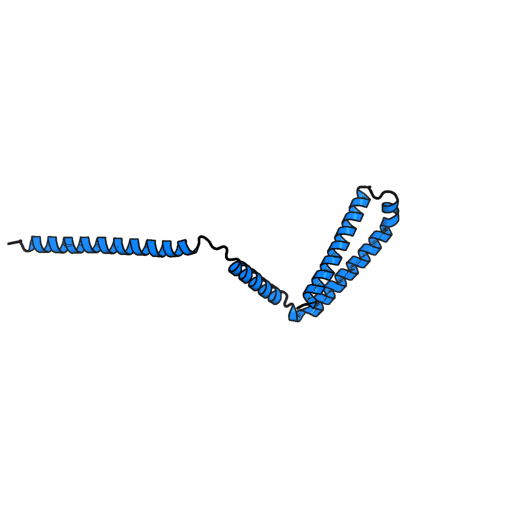A A CA 1
ATOM 740 C C . ALA A 1 97 ? -13.591 -2.516 23.473 1.00 94.62 97 ALA A C 1
ATOM 742 O O . ALA A 1 97 ? -14.341 -3.453 23.208 1.00 94.62 97 ALA A O 1
ATOM 743 N N . GLU A 1 98 ? -13.920 -1.565 24.348 1.00 96.31 98 GLU A N 1
ATOM 744 C CA . GLU A 1 98 ? -15.169 -1.583 25.114 1.00 96.31 98 GLU A CA 1
ATOM 745 C C . GLU A 1 98 ? -16.393 -1.386 24.209 1.00 96.31 98 GLU A C 1
ATOM 747 O O . GLU A 1 98 ? -17.363 -2.142 24.291 1.00 96.31 98 GLU A O 1
ATOM 752 N N . ALA A 1 99 ? -16.330 -0.419 23.290 1.00 94.75 99 ALA A N 1
ATOM 753 C CA . ALA A 1 99 ? -17.404 -0.158 22.337 1.00 94.75 99 ALA A CA 1
ATOM 754 C C . ALA A 1 99 ? -17.668 -1.378 21.439 1.00 94.75 99 ALA A C 1
ATOM 756 O O . ALA A 1 99 ? -18.822 -1.782 21.267 1.00 94.75 99 ALA A O 1
ATOM 757 N N . ILE A 1 100 ? -16.604 -1.994 20.914 1.00 95.44 100 ILE A N 1
ATOM 758 C CA . ILE A 1 100 ? -16.682 -3.193 20.073 1.00 95.44 100 ILE A CA 1
ATOM 759 C C . ILE A 1 100 ? -17.203 -4.390 20.873 1.00 95.44 100 ILE A C 1
ATOM 761 O O . ILE A 1 100 ? -18.047 -5.124 20.366 1.00 95.44 100 ILE A O 1
ATOM 765 N N . ALA A 1 101 ? -16.745 -4.590 22.112 1.00 96.81 101 ALA A N 1
ATOM 766 C CA . ALA A 1 101 ? -17.198 -5.696 22.954 1.00 96.81 101 ALA A CA 1
ATOM 767 C C . ALA A 1 101 ? -18.696 -5.600 23.281 1.00 96.81 101 ALA A C 1
ATOM 769 O O . ALA A 1 101 ? -19.395 -6.613 23.275 1.00 96.81 101 ALA A O 1
ATOM 770 N N . ASN A 1 102 ? -19.195 -4.385 23.521 1.00 97.44 102 ASN A N 1
ATOM 771 C CA . ASN A 1 102 ? -20.593 -4.152 23.875 1.00 97.44 102 ASN A CA 1
ATOM 772 C C . ASN A 1 102 ? -21.552 -4.308 22.684 1.00 97.44 102 ASN A C 1
ATOM 774 O O . ASN A 1 102 ? -22.665 -4.802 22.858 1.00 97.44 102 ASN A O 1
ATOM 778 N N . ASN A 1 103 ? -21.154 -3.892 21.476 1.00 96.88 103 ASN A N 1
ATOM 779 C CA . ASN A 1 103 ? -21.966 -4.091 20.273 1.00 96.88 103 ASN A CA 1
ATOM 780 C C . ASN A 1 103 ? -21.102 -4.187 19.005 1.00 96.88 103 ASN A C 1
ATOM 782 O O . ASN A 1 103 ? -20.984 -3.208 18.263 1.00 96.88 103 ASN A O 1
ATOM 786 N N . PRO A 1 104 ? -20.543 -5.362 18.685 1.00 94.12 104 PRO A N 1
ATOM 787 C CA . PRO A 1 104 ? -19.628 -5.495 17.555 1.00 94.12 104 PRO A CA 1
ATOM 788 C C . PRO A 1 104 ? -20.318 -5.254 16.209 1.00 94.12 104 PRO A C 1
ATOM 790 O O . PRO A 1 104 ? -19.649 -4.938 15.234 1.00 94.12 104 PRO A O 1
ATOM 793 N N . THR A 1 105 ? -21.643 -5.390 16.137 1.00 96.00 105 THR A N 1
ATOM 794 C CA . THR A 1 105 ? -22.429 -5.279 14.900 1.00 96.00 105 THR A CA 1
ATOM 795 C C . THR A 1 105 ? -22.932 -3.871 14.598 1.00 96.00 105 THR A C 1
ATOM 797 O O . THR A 1 105 ? -23.584 -3.685 13.575 1.00 96.00 105 THR A O 1
ATOM 800 N N . SER A 1 106 ? -22.670 -2.885 15.463 1.00 97.06 106 SER A N 1
ATOM 801 C CA . SER A 1 106 ? -23.055 -1.501 15.174 1.00 97.06 106 SER A CA 1
ATOM 802 C C . SER A 1 106 ? -22.323 -0.983 13.933 1.00 97.06 106 SER A C 1
ATOM 804 O O . SER A 1 106 ? -21.169 -1.341 13.688 1.00 97.06 106 SER A O 1
ATOM 806 N N . ASP A 1 107 ? -22.969 -0.105 13.164 1.00 96.94 107 ASP A N 1
ATOM 807 C CA . ASP A 1 107 ? -22.375 0.458 11.943 1.00 96.94 107 ASP A CA 1
ATOM 808 C C . ASP A 1 107 ? -21.039 1.169 12.212 1.00 96.94 107 ASP A C 1
ATOM 810 O O . ASP A 1 107 ? -20.126 1.134 11.387 1.00 96.94 107 ASP A O 1
ATOM 814 N N . GLU A 1 108 ? -20.912 1.819 13.369 1.00 95.19 108 GLU A N 1
ATOM 815 C CA . GLU A 1 108 ? -19.683 2.489 13.797 1.00 95.19 108 GLU A CA 1
ATOM 816 C C . GLU A 1 108 ? -18.570 1.482 14.111 1.00 95.19 108 GLU A C 1
ATOM 818 O O . GLU A 1 108 ? -17.474 1.577 13.553 1.00 95.19 108 GLU A O 1
ATOM 823 N N . ASN A 1 109 ? -18.865 0.450 14.906 1.00 94.44 109 ASN A N 1
ATOM 824 C CA . ASN A 1 109 ? -17.880 -0.570 15.263 1.00 94.44 109 ASN A CA 1
ATOM 825 C C . ASN A 1 109 ? -17.471 -1.419 14.056 1.00 94.44 109 ASN A C 1
ATOM 827 O O . ASN A 1 109 ? -16.298 -1.752 13.910 1.00 94.44 109 ASN A O 1
ATOM 831 N N . GLN A 1 110 ? -18.393 -1.708 13.137 1.00 96.75 110 GLN A N 1
ATOM 832 C CA . GLN A 1 110 ? -18.083 -2.403 11.887 1.00 96.75 110 GLN A CA 1
ATOM 833 C C . GLN A 1 110 ? -17.132 -1.596 10.994 1.00 96.75 110 GLN A C 1
ATOM 835 O O . GLN A 1 110 ? -16.232 -2.177 10.380 1.00 96.75 110 GLN A O 1
ATOM 840 N N . LYS A 1 111 ? -17.256 -0.262 10.953 1.00 96.06 111 LYS A N 1
ATOM 841 C CA . LYS A 1 111 ? -16.290 0.600 10.247 1.00 96.06 111 LYS A CA 1
ATOM 842 C C . LYS A 1 111 ? -14.905 0.528 10.884 1.00 96.06 111 LYS A C 1
ATOM 844 O O . LYS A 1 111 ? -13.920 0.388 10.159 1.00 96.06 111 LYS A O 1
ATOM 849 N N . ILE A 1 112 ? -14.830 0.573 12.215 1.00 93.88 112 ILE A N 1
ATOM 850 C CA . ILE A 1 112 ? -13.563 0.467 12.954 1.00 93.88 112 ILE A CA 1
ATOM 851 C C . ILE A 1 112 ? -12.910 -0.898 12.699 1.00 93.88 112 ILE A C 1
ATOM 853 O O . ILE A 1 112 ? -11.752 -0.956 12.289 1.00 93.88 112 ILE A O 1
ATOM 857 N N . ILE A 1 113 ? -13.666 -1.990 12.844 1.00 93.94 113 ILE A N 1
ATOM 858 C CA . ILE A 1 113 ? -13.202 -3.361 12.582 1.00 93.94 113 ILE A CA 1
ATOM 859 C C . ILE A 1 113 ? -12.707 -3.508 11.138 1.00 93.94 113 ILE A C 1
ATOM 861 O O . ILE A 1 113 ? -11.643 -4.074 10.899 1.00 93.94 113 ILE A O 1
ATOM 865 N N . THR A 1 114 ? -13.441 -2.967 10.165 1.00 96.56 114 THR A N 1
ATOM 866 C CA . THR A 1 114 ? -13.042 -3.020 8.751 1.00 96.56 114 THR A CA 1
ATOM 867 C C . THR A 1 114 ? -11.741 -2.254 8.508 1.00 96.56 114 THR A C 1
ATOM 869 O O . THR A 1 114 ? -10.850 -2.759 7.826 1.00 96.56 114 THR A O 1
ATOM 872 N N . SER A 1 115 ? -11.596 -1.064 9.096 1.00 93.38 115 SER A N 1
ATOM 873 C CA . SER A 1 115 ? -10.360 -0.278 9.013 1.00 93.38 115 SER A CA 1
ATOM 874 C C . SER A 1 115 ? -9.166 -1.034 9.609 1.00 93.38 115 SER A C 1
ATOM 876 O O . SER A 1 115 ? -8.120 -1.150 8.968 1.00 93.38 115 SER A O 1
ATOM 878 N N . LEU A 1 116 ? -9.343 -1.637 10.790 1.00 95.19 116 LEU A N 1
ATOM 879 C CA . LEU A 1 116 ? -8.332 -2.474 11.440 1.00 95.19 116 LEU A CA 1
ATOM 880 C C . LEU A 1 116 ? -7.921 -3.668 10.569 1.00 95.19 116 LEU A C 1
ATOM 882 O O . LEU A 1 116 ? -6.730 -3.927 10.402 1.00 95.19 116 LEU A O 1
ATOM 886 N N . ASN A 1 117 ? -8.883 -4.363 9.961 1.00 94.88 117 ASN A N 1
ATOM 887 C CA . ASN A 1 117 ? -8.603 -5.489 9.068 1.00 94.88 117 ASN A CA 1
ATOM 888 C C . ASN A 1 117 ? -7.810 -5.054 7.827 1.00 94.88 117 ASN A C 1
ATOM 890 O O . ASN A 1 117 ? -6.842 -5.717 7.449 1.00 94.88 117 ASN A O 1
ATOM 894 N N . ASN A 1 118 ? -8.164 -3.912 7.234 1.00 93.19 118 ASN A N 1
ATOM 895 C CA . ASN A 1 118 ? -7.429 -3.349 6.101 1.00 93.19 118 ASN A CA 1
ATOM 896 C C . ASN A 1 118 ? -5.986 -2.994 6.487 1.00 93.19 118 ASN A C 1
ATOM 898 O O . ASN A 1 118 ? -5.062 -3.253 5.717 1.00 93.19 118 ASN A O 1
ATOM 902 N N . LEU A 1 119 ? -5.769 -2.456 7.690 1.00 92.44 119 LEU A N 1
ATOM 903 C CA . LEU A 1 119 ? -4.429 -2.164 8.204 1.00 92.44 119 LEU A CA 1
ATOM 904 C C . LEU A 1 119 ? -3.609 -3.432 8.455 1.00 92.44 119 LEU A C 1
ATOM 906 O O . LEU A 1 119 ? -2.429 -3.470 8.111 1.00 92.44 119 LEU A O 1
ATOM 910 N N . VAL A 1 120 ? -4.221 -4.491 8.992 1.00 93.00 120 VAL A N 1
ATOM 911 C CA . VAL A 1 120 ? -3.567 -5.803 9.148 1.00 93.00 120 VAL A CA 1
ATOM 912 C C . VAL A 1 120 ? -3.150 -6.365 7.785 1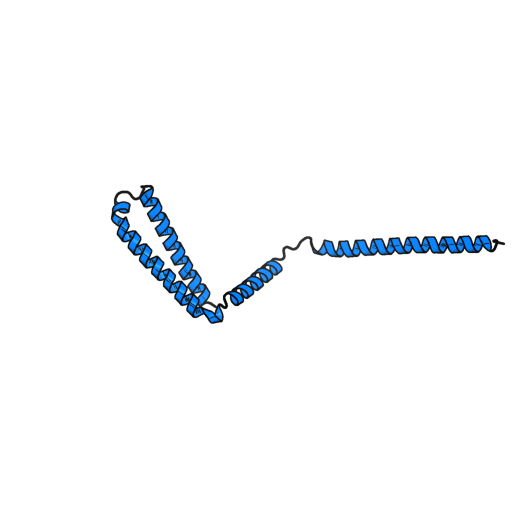.00 93.00 120 VAL A C 1
ATOM 914 O O . VAL A 1 120 ? -2.024 -6.845 7.629 1.00 93.00 120 VAL A O 1
ATOM 917 N N . GLN A 1 121 ? -4.015 -6.261 6.775 1.00 94.69 121 GLN A N 1
ATOM 918 C CA . GLN A 1 121 ? -3.703 -6.699 5.415 1.00 94.69 121 GLN A CA 1
ATOM 919 C C . GLN A 1 121 ? -2.593 -5.853 4.777 1.00 94.69 121 GLN A C 1
ATOM 921 O O . GLN A 1 121 ? -1.683 -6.393 4.140 1.00 94.69 121 GLN A O 1
ATOM 926 N N . PHE A 1 122 ? -2.621 -4.535 4.974 1.00 91.75 122 PHE A N 1
ATOM 927 C CA . PHE A 1 122 ? -1.570 -3.644 4.494 1.00 91.75 122 PHE A CA 1
ATOM 928 C C . PHE A 1 122 ? -0.220 -3.968 5.145 1.00 91.75 122 PHE A C 1
ATOM 930 O O . PHE A 1 122 ? 0.771 -4.150 4.441 1.00 91.75 122 PHE A O 1
ATOM 937 N N . ARG A 1 123 ? -0.191 -4.176 6.464 1.00 92.44 123 ARG A N 1
ATOM 938 C CA . ARG A 1 123 ? 0.998 -4.631 7.199 1.00 92.44 123 ARG A CA 1
ATOM 939 C C . ARG A 1 123 ? 1.549 -5.954 6.646 1.00 92.44 123 ARG A C 1
ATOM 941 O O . ARG A 1 123 ? 2.752 -6.091 6.443 1.00 92.44 123 ARG A O 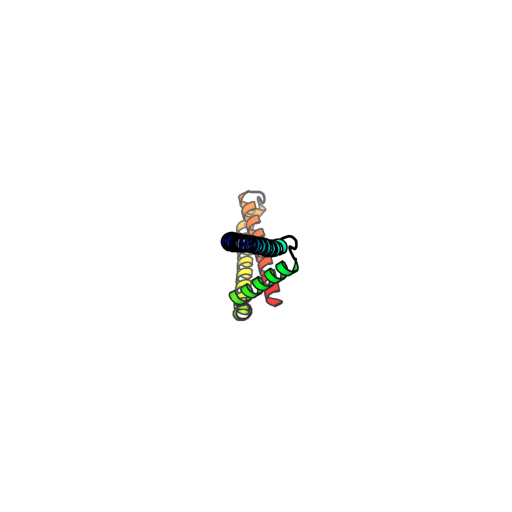1
ATOM 948 N N . SER A 1 124 ? 0.684 -6.923 6.343 1.00 92.75 124 SER A N 1
ATOM 949 C CA . SER A 1 124 ? 1.095 -8.183 5.700 1.00 92.75 124 SER A CA 1
ATOM 950 C C . SER A 1 124 ? 1.683 -7.963 4.297 1.00 92.75 124 SER A C 1
ATOM 952 O O . SER A 1 124 ? 2.664 -8.608 3.915 1.00 92.75 124 SER A O 1
ATOM 954 N N . THR A 1 125 ? 1.139 -6.999 3.552 1.00 89.88 125 THR A N 1
ATOM 955 C CA . THR A 1 125 ? 1.653 -6.602 2.234 1.00 89.88 125 THR A CA 1
ATOM 956 C C . THR A 1 125 ? 3.048 -5.984 2.345 1.00 89.88 125 THR A C 1
ATOM 958 O O . THR A 1 125 ? 3.921 -6.326 1.551 1.00 89.88 125 THR A O 1
ATOM 961 N N . LEU A 1 126 ? 3.299 -5.151 3.361 1.00 88.62 126 LEU A N 1
ATOM 962 C CA . LEU A 1 126 ? 4.625 -4.589 3.646 1.00 88.62 126 LEU A CA 1
ATOM 963 C C . LEU A 1 126 ? 5.663 -5.681 3.954 1.00 88.62 126 LEU A C 1
ATOM 965 O O . LEU A 1 126 ? 6.748 -5.665 3.380 1.00 88.62 126 LEU A O 1
ATOM 969 N N . ASN A 1 127 ? 5.311 -6.685 4.762 1.00 86.62 127 ASN A N 1
ATOM 970 C CA . ASN A 1 127 ? 6.192 -7.835 5.025 1.00 86.62 127 ASN A CA 1
ATOM 971 C C . ASN A 1 127 ? 6.498 -8.649 3.757 1.00 86.62 127 ASN A C 1
ATOM 973 O O . ASN A 1 127 ? 7.619 -9.122 3.548 1.00 86.62 127 ASN A O 1
ATOM 977 N N . THR A 1 128 ? 5.510 -8.788 2.874 1.00 87.75 128 THR A N 1
ATOM 978 C CA . THR A 1 128 ? 5.713 -9.436 1.572 1.00 87.75 128 THR A CA 1
ATOM 979 C C . THR A 1 128 ? 6.648 -8.606 0.690 1.00 87.75 128 THR A C 1
ATOM 981 O O . THR A 1 128 ? 7.555 -9.160 0.070 1.00 87.75 128 THR A O 1
ATOM 984 N N . ALA A 1 129 ? 6.479 -7.280 0.670 1.00 82.69 129 ALA A N 1
ATOM 985 C CA . ALA A 1 129 ? 7.356 -6.366 -0.059 1.00 82.69 129 ALA A CA 1
ATOM 986 C C . ALA A 1 129 ? 8.806 -6.436 0.448 1.00 82.69 129 ALA A C 1
ATOM 988 O O . ALA A 1 129 ? 9.727 -6.499 -0.363 1.00 82.69 129 ALA A O 1
ATOM 989 N N . MET A 1 130 ? 9.008 -6.528 1.766 1.00 84.69 130 MET A N 1
ATOM 990 C CA . MET A 1 130 ? 10.326 -6.743 2.373 1.00 84.69 130 MET A CA 1
ATOM 991 C C . MET A 1 130 ? 10.962 -8.058 1.911 1.00 84.69 130 MET A C 1
ATOM 993 O O . MET A 1 130 ? 12.111 -8.068 1.494 1.00 84.69 130 MET A O 1
ATOM 997 N N . THR A 1 131 ? 10.194 -9.151 1.856 1.00 83.06 131 THR A N 1
ATOM 998 C CA . THR A 1 131 ? 10.694 -10.449 1.360 1.00 83.06 131 THR A CA 1
ATOM 999 C C . THR A 1 131 ? 11.126 -10.390 -0.114 1.00 83.06 131 THR A C 1
ATOM 1001 O O . THR A 1 131 ? 12.046 -11.096 -0.525 1.00 83.06 131 THR A O 1
ATOM 1004 N N . ILE A 1 132 ? 10.448 -9.585 -0.939 1.00 80.88 132 ILE A N 1
ATOM 1005 C CA . ILE A 1 132 ? 10.817 -9.379 -2.350 1.00 80.88 132 ILE A CA 1
ATOM 1006 C C . ILE A 1 132 ? 12.116 -8.576 -2.449 1.00 80.88 132 ILE A C 1
ATOM 1008 O O . ILE A 1 132 ? 12.964 -8.898 -3.280 1.00 80.88 132 ILE A O 1
ATOM 1012 N N . LEU A 1 133 ? 12.268 -7.562 -1.596 1.00 75.50 133 LEU A N 1
ATOM 1013 C CA . LEU A 1 133 ? 13.480 -6.757 -1.512 1.00 75.50 133 LEU A CA 1
ATOM 1014 C C . LEU A 1 133 ? 14.674 -7.602 -1.044 1.00 75.50 133 LEU A C 1
ATOM 1016 O O . LEU A 1 133 ? 15.739 -7.506 -1.644 1.00 75.50 133 LEU A O 1
ATOM 1020 N N . ASP A 1 134 ? 14.458 -8.500 -0.075 1.00 73.25 134 ASP A N 1
ATOM 1021 C CA . ASP A 1 134 ? 15.456 -9.432 0.465 1.00 73.25 134 ASP A CA 1
ATOM 1022 C C . ASP A 1 134 ? 15.979 -10.452 -0.550 1.00 73.25 134 ASP A C 1
ATOM 1024 O O . ASP A 1 134 ? 17.159 -10.798 -0.525 1.00 73.25 134 ASP A O 1
ATOM 1028 N N . LYS A 1 135 ? 15.102 -10.948 -1.431 1.00 62.78 135 LYS A N 1
ATOM 1029 C CA . LYS A 1 135 ? 15.420 -11.998 -2.415 1.00 62.78 135 LYS A CA 1
ATOM 1030 C C . LYS A 1 135 ? 16.154 -11.499 -3.666 1.00 62.78 135 LYS A C 1
ATOM 1032 O O . LYS A 1 135 ? 16.630 -12.342 -4.428 1.00 62.78 135 LYS A O 1
ATOM 1037 N N . LYS A 1 136 ? 16.196 -10.185 -3.909 1.00 53.50 136 LYS A N 1
ATOM 1038 C CA . LYS A 1 136 ? 17.047 -9.565 -4.944 1.00 53.50 136 LYS A CA 1
ATOM 1039 C C . LYS A 1 136 ? 18.441 -9.269 -4.400 1.00 53.50 136 LYS A C 1
ATOM 1041 O O . LYS A 1 136 ? 19.343 -9.020 -5.224 1.00 53.50 136 LYS A O 1
#

Foldseek 3Di:
DQPPVNVVVVVVVVVVVVVVVVVVVVVVVVVVVVVVVVVVPPDDPDPVVVVVVVVVVVVVVCVVVVCVVCVVVLLVVLVVLLVVLVVVLVVLCVVCVVVCVVPVPDPVNVVSVVVSVVSVVVSVVSVVVNVVSVVD

Radius of gyration: 37.52 Å; chains: 1; bounding box: 44×24×123 Å

Organism: NCBI:txid1070528

pLDDT: mean 79.23, std 13.91, range [48.38, 97.44]

Secondary structure (DSSP, 8-state):
---HHHHHHHHHHHHHHHHHHHHHHHHHHHHHHHHHHHHTTSS---HHHHHHHHHHHHHHHHHHHTHHHHHHHHHHHHHHHHHHHHHHHHHHHHHHHHHHHH-TTSHHHHHHHHHHHHHHHHHHHHHHHHHHHHH-